Protein AF-A0A1G9E2A0-F1 (afdb_monomer_lite)

pLDDT: me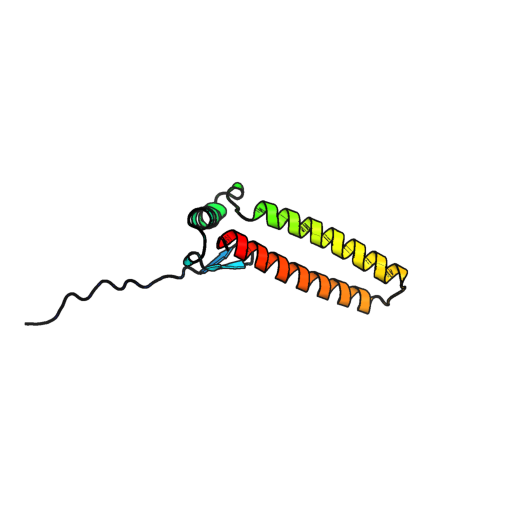an 88.67, std 16.71, range [35.91, 98.56]

Organism: NCBI:txid376427

Structure (mmCIF, N/CA/C/O backbone):
data_AF-A0A1G9E2A0-F1
#
_entry.id   AF-A0A1G9E2A0-F1
#
loop_
_atom_site.group_PDB
_atom_site.id
_atom_site.type_symbol
_atom_site.label_atom_id
_atom_site.label_alt_id
_atom_site.label_comp_id
_atom_site.label_asym_id
_atom_site.label_entity_id
_atom_site.label_seq_id
_atom_site.pdbx_PDB_ins_code
_atom_site.Cartn_x
_atom_site.Cartn_y
_atom_site.Cartn_z
_atom_site.occupancy
_atom_site.B_iso_or_equiv
_atom_site.auth_seq_id
_atom_site.auth_comp_id
_atom_site.auth_asym_id
_atom_site.auth_atom_id
_atom_site.pdbx_PDB_model_num
ATOM 1 N N . MET A 1 1 ? 39.929 -38.664 -27.256 1.00 40.03 1 MET A N 1
ATOM 2 C CA . MET A 1 1 ? 40.260 -37.416 -26.541 1.00 40.03 1 MET A CA 1
ATOM 3 C C . MET A 1 1 ? 38.961 -36.679 -26.232 1.00 40.03 1 MET A C 1
ATOM 5 O O . MET A 1 1 ? 38.292 -36.234 -27.148 1.00 40.03 1 MET A O 1
ATOM 9 N N . THR A 1 2 ? 38.560 -36.760 -24.961 1.00 35.91 2 THR A N 1
ATOM 10 C CA . THR A 1 2 ? 37.857 -35.768 -24.113 1.00 35.91 2 THR A CA 1
ATOM 11 C C . THR A 1 2 ? 36.977 -34.654 -24.722 1.00 35.91 2 THR A C 1
ATOM 13 O O . THR A 1 2 ? 37.492 -33.656 -25.210 1.00 35.91 2 THR A O 1
ATOM 16 N N . THR A 1 3 ? 35.664 -34.842 -24.496 1.00 47.72 3 THR A N 1
ATOM 17 C CA . THR A 1 3 ? 34.632 -33.938 -23.906 1.00 47.72 3 THR A CA 1
ATOM 18 C C . THR A 1 3 ? 34.125 -32.667 -24.634 1.00 47.72 3 THR A C 1
ATOM 20 O O . THR A 1 3 ? 34.853 -32.036 -25.392 1.00 47.72 3 THR A O 1
ATOM 23 N N . PRO A 1 4 ? 32.836 -32.300 -24.411 1.00 48.56 4 PRO A N 1
ATOM 24 C CA . PRO A 1 4 ? 32.023 -31.427 -25.257 1.00 48.56 4 PRO A CA 1
ATOM 25 C C . PRO A 1 4 ? 31.939 -29.980 -24.741 1.00 48.56 4 PRO A C 1
ATOM 27 O O . PRO A 1 4 ? 32.034 -29.728 -23.541 1.00 48.56 4 PRO A O 1
ATOM 30 N N . ALA A 1 5 ? 31.659 -29.030 -25.634 1.00 43.38 5 ALA A N 1
ATOM 31 C CA . ALA A 1 5 ? 31.277 -27.668 -25.263 1.00 43.38 5 ALA A CA 1
ATOM 32 C C . ALA A 1 5 ? 29.755 -27.585 -25.048 1.00 43.38 5 ALA A C 1
ATOM 34 O O . ALA A 1 5 ? 29.001 -27.213 -25.943 1.00 43.38 5 ALA A O 1
ATOM 35 N N . ALA A 1 6 ? 29.307 -27.961 -23.851 1.00 51.75 6 ALA A N 1
ATOM 36 C CA . ALA A 1 6 ? 28.008 -27.569 -23.319 1.00 51.75 6 ALA A CA 1
ATOM 37 C C . ALA A 1 6 ? 28.235 -26.439 -22.308 1.00 51.75 6 ALA A C 1
ATOM 39 O O . ALA A 1 6 ? 28.477 -26.693 -21.132 1.00 51.75 6 ALA A O 1
ATOM 40 N N . THR A 1 7 ? 28.177 -25.188 -22.762 1.00 47.72 7 THR A N 1
ATOM 41 C CA . THR A 1 7 ? 28.159 -24.029 -21.858 1.00 47.72 7 THR A CA 1
ATOM 42 C C . THR A 1 7 ? 27.338 -22.907 -22.465 1.00 47.72 7 THR A C 1
ATOM 44 O O . THR A 1 7 ? 27.829 -21.967 -23.077 1.00 47.72 7 THR A O 1
ATOM 47 N N . GLY A 1 8 ? 26.037 -23.034 -22.260 1.00 39.97 8 GLY A N 1
ATOM 48 C CA . GLY A 1 8 ? 25.087 -21.943 -22.343 1.00 39.97 8 GLY A CA 1
ATOM 49 C C . GLY A 1 8 ? 24.029 -22.193 -21.285 1.00 39.97 8 GLY A C 1
ATOM 50 O O . GLY A 1 8 ? 22.896 -22.514 -21.621 1.00 39.97 8 GLY A O 1
ATOM 51 N N . ASN A 1 9 ? 24.416 -22.131 -20.008 1.00 43.66 9 ASN A N 1
ATOM 52 C CA . ASN A 1 9 ? 23.462 -22.090 -18.904 1.00 43.66 9 ASN A CA 1
ATOM 53 C C . ASN A 1 9 ? 22.644 -20.798 -19.043 1.00 43.66 9 ASN A C 1
ATOM 55 O O . ASN A 1 9 ? 22.990 -19.763 -18.480 1.00 43.66 9 ASN A O 1
ATOM 59 N N . VAL A 1 10 ? 21.563 -20.846 -19.822 1.00 51.66 10 VAL A N 1
ATOM 60 C CA . VAL A 1 10 ? 20.509 -19.830 -19.820 1.00 51.66 10 VAL A CA 1
ATOM 61 C C . VAL A 1 10 ? 19.699 -20.037 -18.544 1.00 51.66 10 VAL A C 1
ATOM 63 O O . VAL A 1 10 ? 18.592 -20.557 -18.587 1.00 51.66 10 VAL A O 1
ATOM 66 N N . GLN A 1 11 ? 20.264 -19.704 -17.383 1.00 52.00 11 GLN A N 1
ATOM 67 C CA . GLN A 1 11 ? 19.476 -19.592 -16.157 1.00 52.00 11 GLN A CA 1
ATOM 68 C C . GLN A 1 11 ? 20.217 -18.823 -15.064 1.00 52.00 11 GLN A C 1
ATOM 70 O O . GLN A 1 11 ? 21.040 -19.372 -14.339 1.00 52.00 11 GLN A O 1
ATOM 75 N N . ALA A 1 12 ? 19.860 -17.543 -14.935 1.00 49.25 12 ALA A N 1
ATOM 76 C CA . ALA A 1 12 ? 19.774 -16.847 -13.652 1.00 49.25 12 ALA A CA 1
ATOM 77 C C . ALA A 1 12 ? 18.828 -15.630 -13.776 1.00 49.25 12 ALA A C 1
ATOM 79 O O . ALA A 1 12 ? 19.248 -14.482 -13.706 1.00 49.25 12 ALA A O 1
ATOM 80 N N . LEU A 1 13 ? 17.529 -15.864 -13.989 1.00 54.62 13 LEU A N 1
ATOM 81 C CA . LEU A 1 13 ? 16.493 -14.955 -13.474 1.00 54.62 13 LEU A CA 1
ATOM 82 C C . LEU A 1 13 ? 15.859 -15.699 -12.292 1.00 54.62 13 LEU A C 1
ATOM 84 O O . LEU A 1 13 ? 15.398 -16.820 -12.510 1.00 54.62 13 LEU A O 1
ATOM 88 N N . PRO A 1 14 ? 15.908 -15.153 -11.060 1.00 57.25 14 PRO A N 1
ATOM 89 C CA . PRO A 1 14 ? 15.398 -13.816 -10.755 1.00 57.25 14 PRO A CA 1
ATOM 90 C C . PRO A 1 14 ? 16.348 -12.952 -9.896 1.00 57.25 14 PRO A C 1
ATOM 92 O O . PRO A 1 14 ? 16.707 -13.326 -8.783 1.00 57.25 14 PRO A O 1
ATOM 95 N N . GLN A 1 15 ? 16.661 -11.729 -10.337 1.00 77.88 15 GLN A N 1
ATOM 96 C CA . GLN A 1 15 ? 17.058 -10.673 -9.397 1.00 77.88 15 GLN A CA 1
ATOM 97 C C . GLN A 1 15 ? 15.785 -10.203 -8.686 1.00 77.88 15 GLN A C 1
ATOM 99 O O . GLN A 1 15 ? 15.037 -9.371 -9.204 1.00 77.88 15 GLN A O 1
ATOM 104 N N . ARG A 1 16 ? 15.485 -10.821 -7.542 1.00 88.38 16 ARG A N 1
ATOM 105 C CA . ARG A 1 16 ? 14.584 -10.227 -6.555 1.00 88.38 16 ARG A CA 1
ATOM 106 C C . ARG A 1 16 ? 15.305 -9.042 -5.927 1.00 88.38 16 ARG A C 1
ATOM 108 O O . ARG A 1 16 ? 16.493 -9.148 -5.629 1.00 88.38 16 ARG A O 1
ATOM 115 N N . THR A 1 17 ? 14.617 -7.923 -5.764 1.00 90.69 17 THR A N 1
ATOM 116 C CA . THR A 1 17 ? 15.153 -6.754 -5.065 1.00 90.69 17 THR A CA 1
ATOM 117 C C . THR A 1 17 ? 14.122 -6.219 -4.087 1.00 90.69 17 THR A C 1
ATOM 119 O O . THR A 1 17 ? 12.921 -6.265 -4.363 1.00 90.69 17 THR A O 1
ATOM 122 N N . LEU A 1 18 ? 14.593 -5.713 -2.948 1.00 92.06 18 LEU A N 1
ATOM 123 C CA . LEU A 1 18 ? 13.742 -5.002 -2.010 1.00 92.06 18 LEU A CA 1
ATOM 124 C C . LEU A 1 18 ? 13.587 -3.566 -2.507 1.00 92.06 18 LEU A C 1
ATOM 126 O O . LEU A 1 18 ? 14.479 -2.737 -2.344 1.00 92.06 18 LEU A O 1
ATOM 130 N N . PHE A 1 19 ? 12.442 -3.268 -3.102 1.00 93.50 19 PHE A N 1
ATOM 131 C CA . PHE A 1 19 ? 12.118 -1.942 -3.598 1.00 93.50 19 PHE A CA 1
ATOM 132 C C . PHE A 1 19 ? 10.986 -1.344 -2.768 1.00 93.50 19 PHE A C 1
ATOM 134 O O . PHE A 1 19 ? 9.844 -1.789 -2.851 1.00 93.50 19 PHE A O 1
ATOM 141 N N . ARG A 1 20 ? 11.309 -0.339 -1.945 1.00 90.88 20 ARG A N 1
ATOM 142 C CA . ARG A 1 20 ? 10.333 0.403 -1.119 1.00 90.88 20 ARG A CA 1
ATOM 143 C C . ARG A 1 20 ? 9.421 -0.501 -0.277 1.00 90.88 20 ARG A C 1
ATOM 145 O O . ARG A 1 20 ? 8.206 -0.340 -0.249 1.00 90.88 20 ARG A O 1
ATOM 152 N N . GLY A 1 21 ? 10.030 -1.480 0.392 1.00 91.25 21 GLY A N 1
ATOM 153 C CA . GLY A 1 21 ? 9.320 -2.445 1.239 1.00 91.25 21 GLY A CA 1
ATOM 154 C C . GLY A 1 21 ? 8.647 -3.593 0.479 1.00 91.25 21 GLY A C 1
ATOM 155 O O . GLY A 1 21 ? 8.076 -4.473 1.113 1.00 91.25 21 GLY A O 1
ATOM 156 N N . LEU A 1 22 ? 8.737 -3.627 -0.855 1.00 93.44 22 LEU A N 1
ATOM 157 C CA . LEU A 1 22 ? 8.245 -4.726 -1.682 1.00 93.44 22 LEU A CA 1
ATOM 158 C C . LEU A 1 22 ? 9.393 -5.627 -2.124 1.00 93.44 22 LEU A C 1
ATOM 160 O O . LEU A 1 22 ? 10.403 -5.149 -2.635 1.00 93.44 22 LEU A O 1
ATOM 164 N N . ASP A 1 23 ? 9.207 -6.935 -2.006 1.00 93.56 23 ASP A N 1
ATOM 165 C CA . ASP A 1 23 ? 10.076 -7.912 -2.656 1.00 93.56 23 ASP A CA 1
ATOM 166 C C . ASP A 1 23 ? 9.648 -8.081 -4.125 1.00 93.56 23 ASP A C 1
ATOM 168 O O . ASP A 1 23 ? 8.606 -8.668 -4.432 1.00 93.56 23 ASP A O 1
ATOM 172 N N . VAL A 1 24 ? 10.430 -7.503 -5.038 1.00 93.69 24 VAL A N 1
ATOM 173 C CA . VAL A 1 24 ? 10.097 -7.375 -6.459 1.00 93.69 24 VAL A CA 1
ATOM 174 C C . VAL A 1 24 ? 10.961 -8.299 -7.307 1.00 93.69 24 VAL A C 1
ATOM 176 O O . VAL A 1 24 ? 12.174 -8.134 -7.405 1.00 93.69 24 VAL A O 1
ATOM 179 N N . GLU A 1 25 ? 10.326 -9.208 -8.045 1.00 94.25 25 GLU A N 1
ATOM 180 C CA . GLU A 1 25 ? 10.972 -9.958 -9.125 1.00 94.25 25 GLU A CA 1
ATOM 181 C C . GLU A 1 25 ? 11.159 -9.088 -10.381 1.00 94.25 25 GLU A C 1
ATOM 183 O O . GLU A 1 25 ? 10.233 -8.931 -11.183 1.00 94.25 25 GLU A O 1
ATOM 188 N N . LEU A 1 26 ? 12.375 -8.573 -10.617 1.00 92.25 26 LEU A N 1
ATOM 189 C CA . LEU A 1 26 ? 12.668 -7.713 -11.779 1.00 92.25 26 LEU A CA 1
ATOM 190 C C . LEU A 1 26 ? 12.338 -8.379 -13.124 1.00 92.25 26 LEU A C 1
ATOM 192 O O . LEU A 1 26 ? 11.989 -7.702 -14.094 1.00 92.25 26 LEU A O 1
ATOM 196 N N . ALA A 1 27 ? 12.414 -9.710 -13.184 1.00 91.62 27 ALA A N 1
ATOM 197 C CA . ALA A 1 27 ? 12.032 -10.526 -14.336 1.00 91.62 27 ALA A CA 1
ATOM 198 C C . ALA A 1 27 ? 10.589 -10.274 -14.798 1.00 91.62 27 ALA A C 1
ATOM 200 O O . ALA A 1 27 ? 10.317 -10.265 -15.997 1.00 91.62 27 ALA A O 1
ATOM 201 N N . ARG A 1 28 ? 9.681 -10.061 -13.839 1.00 93.56 28 ARG A N 1
ATOM 202 C CA . ARG A 1 28 ? 8.242 -9.898 -14.063 1.00 93.56 28 ARG A CA 1
ATOM 203 C C . ARG A 1 28 ? 7.847 -8.455 -14.340 1.00 93.56 28 ARG A C 1
ATOM 205 O O . ARG A 1 28 ? 6.758 -8.230 -14.856 1.00 93.56 28 ARG A O 1
ATOM 212 N N . CYS A 1 29 ? 8.711 -7.494 -14.015 1.00 94.31 29 CYS A N 1
ATOM 213 C CA . CYS A 1 29 ? 8.490 -6.091 -14.343 1.00 94.31 29 CYS A CA 1
ATOM 214 C C . CYS A 1 29 ? 8.415 -5.871 -15.854 1.00 94.31 29 CYS A C 1
ATOM 216 O O . CYS A 1 29 ? 9.149 -6.500 -16.625 1.00 94.31 29 CYS A O 1
ATOM 218 N N . THR A 1 30 ? 7.592 -4.904 -16.265 1.00 93.75 30 THR A N 1
ATOM 219 C CA . THR A 1 30 ? 7.675 -4.360 -17.625 1.00 93.75 30 THR A CA 1
ATOM 220 C C . THR A 1 30 ? 9.081 -3.787 -17.866 1.00 93.75 30 THR A C 1
ATOM 222 O O . THR A 1 30 ? 9.741 -3.370 -16.907 1.00 93.75 30 THR A O 1
ATOM 225 N N . PRO A 1 31 ? 9.575 -3.729 -19.118 1.00 93.50 31 PRO A N 1
ATOM 226 C CA . PRO A 1 31 ? 10.908 -3.190 -19.396 1.00 93.50 31 PRO A CA 1
ATOM 227 C C . PRO A 1 31 ? 11.114 -1.772 -18.844 1.00 93.50 31 PRO A C 1
ATOM 229 O O . PRO A 1 31 ? 12.142 -1.503 -18.224 1.00 93.50 31 PRO A O 1
ATOM 232 N N . ALA A 1 32 ? 10.106 -0.905 -18.994 1.00 93.88 32 ALA A N 1
ATOM 233 C CA . ALA A 1 32 ? 10.129 0.460 -18.475 1.00 93.88 32 ALA A CA 1
ATOM 234 C C . ALA A 1 32 ? 10.196 0.488 -16.939 1.00 93.88 32 ALA A C 1
ATOM 236 O O . ALA A 1 32 ? 11.059 1.152 -16.372 1.00 93.88 32 ALA A O 1
ATOM 237 N N . ASN A 1 33 ? 9.353 -0.293 -16.254 1.00 94.62 33 ASN A N 1
ATOM 238 C CA . ASN A 1 33 ? 9.353 -0.329 -14.790 1.00 94.62 33 ASN A CA 1
ATOM 239 C C . ASN A 1 33 ? 10.619 -0.967 -14.219 1.00 94.62 33 ASN A C 1
ATOM 241 O O . ASN A 1 33 ? 11.076 -0.557 -13.161 1.00 94.62 33 ASN A O 1
ATOM 2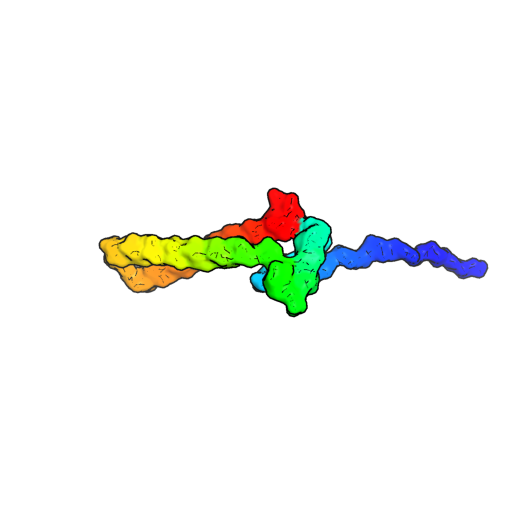45 N N . ARG A 1 34 ? 11.219 -1.944 -14.909 1.00 94.56 34 ARG A N 1
ATOM 246 C CA . ARG A 1 34 ? 12.513 -2.511 -14.507 1.00 94.56 34 ARG A CA 1
ATOM 247 C C . ARG A 1 34 ? 13.599 -1.439 -14.502 1.00 94.56 34 ARG A C 1
ATOM 249 O O . ARG A 1 34 ? 14.345 -1.347 -13.535 1.00 94.56 34 ARG A O 1
ATOM 256 N N . GLN A 1 35 ? 13.677 -0.635 -15.563 1.00 92.88 35 GLN A N 1
ATOM 257 C CA . GLN A 1 35 ? 14.632 0.472 -15.644 1.00 92.88 35 GLN A CA 1
ATOM 258 C C . GLN A 1 35 ? 14.356 1.528 -14.573 1.00 92.88 35 GLN A C 1
ATOM 260 O O . GLN A 1 35 ? 15.285 1.957 -13.900 1.00 92.88 35 GLN A O 1
ATOM 265 N N . ALA A 1 36 ? 13.087 1.886 -14.372 1.00 93.88 36 ALA A N 1
ATOM 266 C CA . ALA A 1 36 ? 12.666 2.841 -13.353 1.00 93.88 36 ALA A CA 1
ATOM 267 C C . ALA A 1 36 ? 13.041 2.382 -11.929 1.00 93.88 36 ALA A C 1
ATOM 269 O O . ALA A 1 36 ? 13.643 3.144 -11.178 1.00 93.88 36 ALA A O 1
ATOM 270 N N . VAL A 1 37 ? 12.773 1.116 -11.577 1.00 92.69 37 VAL A N 1
ATOM 271 C CA . VAL A 1 37 ? 13.164 0.525 -10.283 1.00 92.69 37 VAL A CA 1
ATOM 272 C C . VAL A 1 37 ? 14.679 0.583 -10.090 1.00 92.69 37 VAL A C 1
ATOM 274 O O . VAL A 1 37 ? 15.131 1.048 -9.049 1.00 92.69 37 VAL A O 1
ATOM 277 N N . LEU A 1 38 ? 15.468 0.188 -11.093 1.00 91.44 38 LEU A N 1
ATOM 278 C CA . LEU A 1 38 ? 16.934 0.226 -11.004 1.00 91.44 38 LEU A CA 1
ATOM 279 C C . LEU A 1 38 ? 17.483 1.659 -10.898 1.00 91.44 38 LEU A C 1
ATOM 281 O O . LEU A 1 38 ? 18.420 1.904 -10.148 1.00 91.44 38 LEU A O 1
ATOM 285 N N . ALA A 1 39 ? 16.898 2.615 -11.622 1.00 91.25 39 ALA A N 1
ATOM 286 C CA . ALA A 1 39 ? 17.321 4.015 -11.586 1.00 91.25 39 ALA A CA 1
ATOM 287 C C . ALA A 1 39 ? 16.957 4.710 -10.264 1.00 91.25 39 ALA A C 1
ATOM 289 O O . ALA A 1 39 ? 17.666 5.617 -9.819 1.00 91.25 39 ALA A O 1
ATOM 290 N N . SER A 1 40 ? 15.872 4.269 -9.621 1.00 88.50 40 SER A N 1
ATOM 291 C CA . SER A 1 40 ? 15.314 4.919 -8.434 1.00 88.50 40 SER A CA 1
ATOM 292 C C . SER A 1 40 ? 16.190 4.868 -7.182 1.00 88.50 40 SER A C 1
ATOM 294 O O . SER A 1 40 ? 15.964 5.646 -6.256 1.00 88.50 40 SER A O 1
ATOM 296 N N . GLU A 1 41 ? 17.209 4.002 -7.162 1.00 79.50 41 GLU A N 1
ATOM 297 C CA . GLU A 1 41 ? 18.246 4.006 -6.122 1.00 79.50 41 GLU A CA 1
ATOM 298 C C . GLU A 1 41 ? 19.069 5.303 -6.145 1.00 79.50 41 GLU A C 1
ATOM 300 O O . GLU A 1 41 ? 19.522 5.773 -5.104 1.00 79.50 41 GLU A O 1
ATOM 305 N N . THR A 1 42 ? 19.234 5.897 -7.329 1.00 86.25 42 THR A N 1
ATOM 306 C CA . THR A 1 42 ? 20.012 7.127 -7.542 1.00 86.25 42 THR A CA 1
ATOM 307 C C . THR A 1 42 ? 19.151 8.353 -7.829 1.00 86.25 42 THR A C 1
ATOM 309 O O . THR A 1 42 ? 19.556 9.467 -7.505 1.00 86.25 42 THR A O 1
ATOM 312 N N . ASP A 1 43 ? 17.963 8.164 -8.408 1.00 90.19 43 ASP A N 1
ATOM 313 C CA . ASP A 1 43 ? 17.033 9.237 -8.755 1.00 90.19 43 ASP A CA 1
ATOM 314 C C . ASP A 1 43 ? 15.630 8.941 -8.220 1.00 90.19 43 ASP A C 1
ATOM 316 O O . ASP A 1 43 ? 14.854 8.188 -8.807 1.00 90.19 43 ASP A O 1
ATOM 320 N N . ALA A 1 44 ? 15.261 9.590 -7.117 1.00 85.19 44 ALA A N 1
ATOM 321 C CA . ALA A 1 44 ? 13.941 9.422 -6.521 1.00 85.19 44 ALA A CA 1
ATOM 322 C C . ALA A 1 44 ? 12.788 9.800 -7.475 1.00 85.19 44 ALA A C 1
ATOM 324 O O . ALA A 1 44 ? 11.686 9.267 -7.318 1.00 85.19 44 ALA A O 1
ATOM 325 N N . ALA A 1 45 ? 13.023 10.672 -8.466 1.00 89.50 45 ALA A N 1
ATOM 326 C CA . ALA A 1 45 ? 12.016 11.050 -9.456 1.00 89.50 45 ALA A CA 1
ATOM 327 C C . ALA A 1 45 ? 11.693 9.911 -10.436 1.00 89.50 45 ALA A C 1
ATOM 329 O O . ALA A 1 45 ? 10.607 9.892 -11.014 1.00 89.50 45 ALA A O 1
ATOM 330 N N . ALA A 1 46 ? 12.581 8.921 -10.571 1.00 92.38 46 ALA A N 1
ATOM 331 C CA . ALA A 1 46 ? 12.351 7.729 -11.379 1.00 92.38 46 ALA A CA 1
ATOM 332 C C . ALA A 1 46 ? 11.408 6.708 -10.713 1.00 92.38 46 ALA A C 1
ATOM 334 O O . ALA A 1 46 ? 11.143 5.666 -11.303 1.00 92.38 46 ALA A O 1
ATOM 335 N N . ASN A 1 47 ? 10.900 6.966 -9.498 1.00 94.38 47 ASN A N 1
ATOM 336 C CA . ASN A 1 47 ? 10.015 6.044 -8.783 1.00 94.38 47 ASN A CA 1
ATOM 337 C C . ASN A 1 47 ? 8.698 5.791 -9.557 1.00 94.38 47 ASN A C 1
ATOM 339 O O . ASN A 1 47 ? 7.828 6.667 -9.580 1.00 94.38 47 ASN A O 1
ATOM 343 N N . PRO A 1 48 ? 8.474 4.577 -10.102 1.00 94.94 48 PRO A N 1
ATOM 344 C CA . PRO A 1 48 ? 7.267 4.267 -10.872 1.00 94.94 48 PRO A CA 1
ATOM 345 C C . PRO A 1 48 ? 6.007 4.094 -10.002 1.00 94.94 48 PRO A C 1
ATOM 347 O O . PRO A 1 48 ? 4.918 3.874 -10.538 1.00 94.94 48 PRO A O 1
ATOM 350 N N . LEU A 1 49 ? 6.154 4.142 -8.673 1.00 96.81 49 LEU A N 1
ATOM 351 C CA . LEU A 1 49 ? 5.087 3.967 -7.687 1.00 96.81 49 LEU A CA 1
ATOM 352 C C . LEU A 1 49 ? 4.723 5.258 -6.946 1.00 96.81 49 LEU A C 1
ATOM 354 O O . LEU A 1 49 ? 3.851 5.217 -6.082 1.00 96.81 49 LEU A O 1
ATOM 358 N N . ALA A 1 50 ? 5.358 6.393 -7.254 1.00 95.88 50 ALA A N 1
ATOM 359 C CA . ALA A 1 50 ? 5.198 7.625 -6.477 1.00 95.88 50 ALA A CA 1
ATOM 360 C C . ALA A 1 50 ? 3.735 8.104 -6.394 1.00 95.88 50 ALA A C 1
ATOM 362 O O . ALA A 1 50 ? 3.279 8.547 -5.340 1.00 95.88 50 ALA A O 1
ATOM 363 N N . ASP A 1 51 ? 2.977 7.974 -7.487 1.00 96.38 51 ASP A N 1
ATOM 364 C CA . ASP A 1 51 ? 1.549 8.303 -7.535 1.00 96.38 51 ASP A CA 1
ATOM 365 C C . ASP A 1 51 ? 0.709 7.374 -6.648 1.00 96.38 51 ASP A C 1
ATOM 367 O O . ASP A 1 51 ? -0.214 7.826 -5.965 1.00 96.38 51 ASP A O 1
ATOM 371 N N . LEU A 1 52 ? 1.040 6.080 -6.636 1.00 97.06 52 LEU A N 1
ATOM 372 C CA . LEU A 1 52 ? 0.375 5.080 -5.805 1.00 97.06 52 LEU A CA 1
ATOM 373 C C . LEU A 1 52 ? 0.704 5.255 -4.321 1.00 97.06 52 LEU A C 1
ATOM 375 O O . LEU A 1 52 ? -0.205 5.131 -3.512 1.00 97.06 52 LEU A O 1
ATOM 379 N N . GLU A 1 53 ? 1.943 5.594 -3.968 1.00 96.62 53 GLU A N 1
ATOM 380 C CA . GLU A 1 53 ? 2.356 5.888 -2.585 1.00 96.62 53 GLU A CA 1
ATOM 381 C C . GLU A 1 53 ? 1.642 7.137 -2.045 1.00 96.62 53 GLU A C 1
ATOM 383 O O . GLU A 1 53 ? 1.100 7.132 -0.942 1.00 96.62 53 GLU A O 1
ATOM 388 N N . ALA A 1 54 ? 1.542 8.195 -2.855 1.00 97.38 54 ALA A N 1
ATOM 389 C CA . ALA A 1 54 ? 0.782 9.388 -2.483 1.00 97.38 54 ALA A CA 1
ATOM 390 C C . ALA A 1 54 ? -0.733 9.124 -2.386 1.00 97.38 54 ALA A C 1
ATOM 392 O O . ALA A 1 54 ? -1.453 9.794 -1.640 1.00 97.38 54 ALA A O 1
ATOM 393 N N . LEU A 1 55 ? -1.259 8.179 -3.170 1.00 97.75 55 LEU A N 1
ATOM 394 C CA . LEU A 1 55 ? -2.649 7.747 -3.054 1.00 97.75 55 LEU A CA 1
ATOM 395 C C . LEU A 1 55 ? -2.873 6.909 -1.790 1.00 97.75 55 LEU A C 1
ATOM 397 O O . LEU A 1 55 ? -3.866 7.136 -1.107 1.00 97.75 55 LEU A O 1
ATOM 401 N N . GLU A 1 56 ? -1.967 5.985 -1.484 1.00 97.94 56 GLU A N 1
ATOM 402 C CA . GLU A 1 56 ? -1.988 5.136 -0.290 1.00 97.94 56 GLU A CA 1
ATOM 403 C C . GLU A 1 56 ? -2.028 5.959 0.987 1.00 97.94 56 GLU A C 1
ATOM 405 O O . GLU A 1 56 ? -2.943 5.778 1.785 1.00 97.94 56 GLU A O 1
ATOM 410 N N . GLU A 1 57 ? -1.120 6.923 1.133 1.00 97.56 57 GLU A N 1
ATOM 411 C CA . GLU A 1 57 ? -1.065 7.788 2.313 1.00 97.56 57 GLU A CA 1
ATOM 412 C C . GLU A 1 57 ? -2.390 8.537 2.524 1.00 97.56 57 GLU A C 1
ATOM 414 O O . GLU A 1 57 ? -2.961 8.539 3.616 1.00 97.56 57 GLU A O 1
ATOM 419 N N . ARG A 1 58 ? -2.938 9.123 1.450 1.00 98.31 58 ARG A N 1
ATOM 420 C CA . ARG A 1 58 ? -4.212 9.853 1.513 1.00 98.31 58 ARG A CA 1
ATOM 421 C C . ARG A 1 58 ? -5.386 8.940 1.853 1.00 98.31 58 ARG A C 1
ATOM 423 O O . ARG A 1 58 ? -6.191 9.292 2.712 1.00 98.31 58 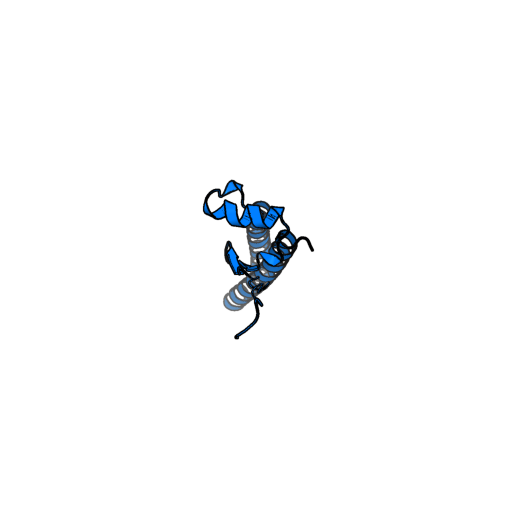ARG A O 1
ATOM 430 N N . VAL A 1 59 ? -5.494 7.788 1.190 1.00 98.00 59 VAL A N 1
ATOM 431 C CA . VAL A 1 59 ? -6.588 6.831 1.414 1.00 98.00 59 VAL A CA 1
ATOM 432 C C . VAL A 1 59 ? -6.506 6.240 2.818 1.00 98.00 59 VAL A C 1
ATOM 434 O O . VAL A 1 59 ? -7.537 6.124 3.473 1.00 98.00 59 VAL A O 1
ATOM 437 N N . ALA A 1 60 ? -5.308 5.917 3.308 1.00 97.62 60 ALA A N 1
ATOM 438 C CA . ALA A 1 60 ? -5.104 5.416 4.662 1.00 97.62 60 ALA A CA 1
ATOM 439 C C . ALA A 1 60 ? -5.521 6.447 5.714 1.00 97.62 60 ALA A C 1
ATOM 441 O O . ALA A 1 60 ? -6.298 6.115 6.610 1.00 97.62 60 ALA A O 1
ATOM 442 N N . ALA A 1 61 ? -5.083 7.701 5.574 1.00 98.00 61 ALA A N 1
ATOM 443 C CA . ALA A 1 61 ? -5.476 8.777 6.480 1.00 98.00 61 ALA A CA 1
ATOM 444 C C . ALA A 1 61 ? -6.998 9.006 6.475 1.00 98.00 61 ALA A C 1
ATOM 446 O O . ALA A 1 61 ? -7.622 9.104 7.533 1.00 98.00 61 ALA A O 1
ATOM 447 N N . GLU A 1 62 ? -7.616 9.046 5.291 1.00 98.50 62 GLU A N 1
ATOM 448 C CA . GLU A 1 62 ? -9.057 9.253 5.152 1.00 98.50 62 GLU A CA 1
ATOM 449 C C . GLU A 1 62 ? -9.873 8.082 5.717 1.00 98.50 62 GLU A C 1
ATOM 451 O O . GLU A 1 62 ? -10.838 8.297 6.454 1.00 98.50 62 GLU A O 1
ATOM 456 N N . ALA A 1 63 ? -9.493 6.843 5.403 1.00 98.31 63 ALA A N 1
ATOM 457 C CA . ALA A 1 63 ? -10.179 5.653 5.886 1.00 98.31 63 ALA A CA 1
ATOM 458 C C . ALA A 1 63 ? -10.057 5.516 7.410 1.00 98.31 63 ALA A C 1
ATOM 460 O O . ALA A 1 63 ? -11.064 5.268 8.074 1.00 98.31 63 ALA A O 1
ATOM 461 N N . ALA A 1 64 ? -8.865 5.751 7.970 1.00 98.25 64 ALA A N 1
ATOM 462 C CA . ALA A 1 64 ? -8.642 5.728 9.413 1.00 98.25 64 ALA A CA 1
ATOM 463 C C . ALA A 1 64 ? -9.471 6.804 10.127 1.00 98.25 64 ALA A C 1
ATOM 465 O O . ALA A 1 64 ? -10.153 6.502 11.105 1.00 98.25 64 ALA A O 1
ATOM 466 N N . ALA A 1 65 ? -9.489 8.039 9.610 1.00 98.19 65 ALA A N 1
ATOM 467 C CA . ALA A 1 65 ? -10.292 9.119 10.181 1.00 98.19 65 ALA A CA 1
ATOM 468 C C . ALA A 1 65 ? -11.798 8.807 10.139 1.00 98.19 65 ALA A C 1
ATOM 470 O O . ALA A 1 65 ? -12.509 9.024 11.124 1.00 98.19 65 ALA A O 1
ATOM 471 N N . ARG A 1 66 ? -12.291 8.263 9.017 1.00 98.56 66 ARG A N 1
ATOM 472 C CA . ARG A 1 66 ? -13.695 7.849 8.867 1.00 98.56 66 ARG A CA 1
ATOM 473 C C . ARG A 1 66 ? -14.061 6.722 9.835 1.00 98.56 66 ARG A C 1
ATOM 475 O O . ARG A 1 66 ? -15.094 6.824 10.496 1.00 98.56 66 ARG A O 1
ATOM 482 N N . LEU A 1 67 ? -13.226 5.686 9.942 1.00 98.56 67 LEU A N 1
ATOM 483 C CA . LEU A 1 67 ? -13.467 4.548 10.832 1.00 98.56 67 LEU A CA 1
ATOM 484 C C . LEU A 1 67 ? -13.416 4.971 12.304 1.00 98.56 67 LEU A C 1
ATOM 486 O O . LEU A 1 67 ? -14.367 4.720 13.040 1.00 98.56 67 LEU A O 1
ATOM 490 N N . ALA A 1 68 ? -12.372 5.692 12.719 1.00 97.88 68 ALA A N 1
ATOM 491 C CA . ALA A 1 68 ? -12.249 6.200 14.084 1.00 97.88 68 ALA A CA 1
ATOM 492 C C . ALA A 1 68 ? -13.443 7.090 14.465 1.00 97.88 68 ALA A C 1
ATOM 494 O O . ALA A 1 68 ? -14.033 6.923 15.531 1.00 97.88 68 ALA A O 1
ATOM 495 N N . GLY A 1 69 ? -13.858 7.995 13.571 1.00 98.12 69 GLY A N 1
ATOM 496 C CA . GLY A 1 69 ? -15.020 8.855 13.791 1.00 98.12 69 GLY A CA 1
ATOM 497 C C . GLY A 1 69 ? -16.339 8.085 13.938 1.00 98.12 69 GLY A C 1
ATOM 498 O O . GLY A 1 69 ? -17.202 8.506 14.711 1.00 98.12 69 GLY A O 1
ATOM 499 N N . ALA A 1 70 ? -16.504 6.965 13.227 1.00 98.44 70 ALA A N 1
ATOM 500 C CA . ALA A 1 70 ? -17.664 6.087 13.376 1.00 98.44 70 ALA A CA 1
ATOM 501 C C . ALA A 1 70 ? -17.638 5.342 14.721 1.00 98.44 70 ALA A C 1
ATOM 503 O O . ALA A 1 70 ? -18.602 5.414 15.478 1.00 98.44 70 ALA A O 1
ATOM 504 N N . LEU A 1 71 ? -16.512 4.718 15.076 1.00 98.31 71 LEU A N 1
ATOM 505 C CA . LEU A 1 71 ? -16.391 3.935 16.311 1.00 98.31 71 LEU A CA 1
ATOM 506 C C . LEU A 1 71 ? -16.509 4.800 17.577 1.00 98.31 71 LEU A C 1
ATOM 508 O O . LEU A 1 71 ? -17.138 4.390 18.554 1.00 98.31 71 LEU A O 1
ATOM 512 N N . LEU A 1 72 ? -15.971 6.025 17.551 1.00 98.06 72 LEU A N 1
ATOM 513 C CA . LEU A 1 72 ? -16.137 6.997 18.638 1.00 98.06 72 LEU A CA 1
ATOM 514 C C . LEU A 1 72 ? -17.601 7.419 18.810 1.00 98.06 72 LEU A C 1
ATOM 516 O O . LEU A 1 72 ? -18.081 7.548 19.937 1.00 98.06 72 LEU A O 1
ATOM 520 N N . ARG A 1 73 ? -18.331 7.613 17.704 1.00 98.25 73 ARG A N 1
ATOM 521 C CA . ARG A 1 73 ? -19.765 7.944 17.728 1.00 98.25 73 ARG A CA 1
ATOM 522 C C . ARG A 1 73 ? -20.588 6.817 18.345 1.00 98.25 73 ARG A C 1
ATOM 524 O O . ARG A 1 73 ? -21.497 7.092 19.126 1.00 98.25 73 ARG A O 1
ATOM 531 N N . ASP A 1 74 ? -20.202 5.581 18.056 1.00 98.00 74 ASP A N 1
ATOM 532 C CA . ASP A 1 74 ? -20.816 4.368 18.596 1.00 98.00 74 ASP A CA 1
ATOM 533 C C . ASP A 1 74 ? -20.341 4.038 20.024 1.00 98.00 74 ASP A C 1
ATOM 535 O O . ASP A 1 74 ? -20.772 3.043 20.605 1.00 98.00 74 ASP A O 1
ATOM 539 N N . ARG A 1 75 ? -19.478 4.881 20.617 1.00 97.75 75 ARG A N 1
ATOM 540 C CA . ARG A 1 75 ? -18.913 4.726 21.971 1.00 97.75 75 ARG A CA 1
ATOM 541 C C . ARG A 1 75 ? -18.242 3.368 22.190 1.00 97.75 75 ARG A C 1
ATOM 543 O O . ARG A 1 75 ? -18.330 2.799 23.279 1.00 97.75 75 ARG A O 1
ATOM 550 N N . ARG A 1 76 ? -17.577 2.849 21.156 1.00 97.69 76 ARG A N 1
ATOM 551 C CA . ARG A 1 76 ? -16.790 1.615 21.260 1.00 97.69 76 ARG A CA 1
ATOM 552 C C . ARG A 1 76 ? -15.636 1.818 22.252 1.00 97.69 76 ARG A C 1
ATOM 554 O O . ARG A 1 76 ? -15.105 2.928 22.345 1.00 97.69 76 ARG A O 1
ATOM 561 N N . PRO A 1 77 ? -15.259 0.791 23.027 1.00 97.69 77 PRO A N 1
ATOM 562 C CA . PRO A 1 77 ? -14.132 0.892 23.945 1.00 97.69 77 PRO A CA 1
ATOM 563 C C . PRO A 1 77 ? -12.811 1.036 23.174 1.00 97.69 77 PRO A C 1
ATOM 565 O O . PRO A 1 77 ? -12.673 0.522 22.068 1.00 97.69 77 PRO A O 1
ATOM 568 N N . ASN A 1 78 ? -11.821 1.704 23.777 1.00 95.81 78 ASN A N 1
ATOM 569 C CA . ASN A 1 78 ? -10.567 2.059 23.096 1.00 95.81 78 ASN A CA 1
ATOM 570 C C . ASN A 1 78 ? -9.839 0.868 22.455 1.00 95.81 78 ASN A C 1
ATOM 572 O O . ASN A 1 78 ? -9.350 1.006 21.342 1.00 95.81 78 ASN A O 1
ATOM 576 N N . HIS A 1 79 ? -9.810 -0.295 23.112 1.00 97.75 79 HIS A N 1
ATOM 577 C CA . HIS A 1 79 ? -9.148 -1.483 22.562 1.00 97.75 79 HIS A CA 1
ATOM 578 C C . HIS A 1 79 ? -9.807 -1.961 21.259 1.00 97.75 79 HIS A C 1
ATOM 580 O O . HIS A 1 79 ? -9.109 -2.236 20.297 1.00 97.75 79 HIS A O 1
ATOM 586 N N . GLU A 1 80 ? -11.142 -1.947 21.165 1.00 97.50 80 GLU A N 1
ATOM 587 C CA . GLU A 1 80 ? -11.836 -2.294 19.917 1.00 97.50 80 GLU A CA 1
ATOM 588 C C . GLU A 1 80 ? -11.576 -1.267 18.806 1.00 97.50 80 GLU A C 1
ATOM 590 O O . GLU A 1 80 ? -11.573 -1.617 17.625 1.00 97.50 80 GLU A O 1
ATOM 595 N N . ILE A 1 81 ? -11.362 0.006 19.164 1.00 97.75 81 ILE A N 1
ATOM 596 C CA . ILE A 1 81 ? -10.975 1.050 18.206 1.00 97.75 81 ILE A CA 1
ATOM 597 C C . ILE A 1 81 ? -9.569 0.780 17.671 1.00 97.75 81 ILE A C 1
ATOM 599 O O . ILE A 1 81 ? -9.362 0.834 16.459 1.00 97.75 81 ILE A O 1
ATOM 603 N N . GLU A 1 82 ? -8.620 0.484 18.557 1.00 97.88 82 GLU A N 1
ATOM 604 C CA . GLU A 1 82 ? -7.243 0.144 18.196 1.00 97.88 82 GLU A CA 1
ATOM 605 C C . GLU A 1 82 ? -7.192 -1.107 17.313 1.00 97.88 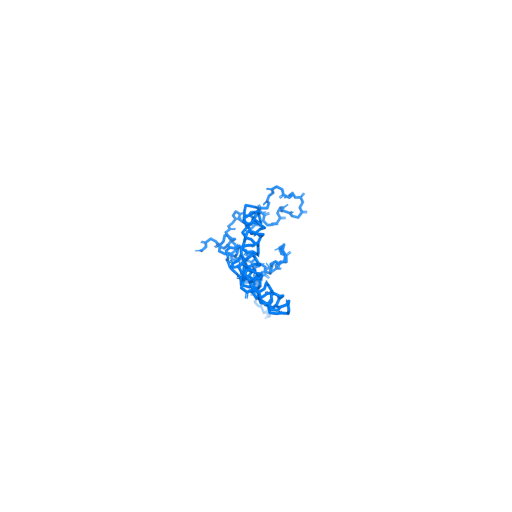82 GLU A C 1
ATOM 607 O O . GLU A 1 82 ? -6.594 -1.058 16.238 1.00 97.88 82 GLU A O 1
ATOM 612 N N . ASP A 1 83 ? -7.897 -2.174 17.698 1.00 98.44 83 ASP A N 1
ATOM 613 C CA . ASP A 1 83 ? -7.989 -3.416 16.924 1.00 98.44 83 ASP A CA 1
ATOM 614 C C . ASP A 1 83 ? -8.553 -3.152 15.521 1.00 98.44 83 ASP A C 1
ATOM 616 O O . ASP A 1 83 ? -7.933 -3.507 14.518 1.00 98.44 83 ASP A O 1
ATOM 620 N N . SER A 1 84 ? -9.672 -2.425 15.427 1.00 98.31 84 SER A N 1
ATOM 621 C CA . SER A 1 84 ? -10.309 -2.109 14.140 1.00 98.31 84 SER A CA 1
ATOM 622 C C . SER A 1 84 ? -9.412 -1.261 13.226 1.00 98.31 84 SER A C 1
ATOM 624 O O . SER A 1 84 ? -9.414 -1.432 12.006 1.00 98.31 84 SER A O 1
ATOM 626 N N . LEU A 1 85 ? -8.647 -0.317 13.787 1.00 98.38 85 LEU A N 1
ATOM 627 C CA . LEU A 1 85 ? -7.714 0.512 13.017 1.00 98.38 85 LEU A CA 1
ATOM 628 C C . LEU A 1 85 ? -6.488 -0.287 12.554 1.00 98.38 85 LEU A C 1
ATOM 630 O O . LEU A 1 85 ? -6.021 -0.078 11.431 1.00 98.38 85 LEU A O 1
ATOM 634 N N . CYS A 1 86 ? -5.993 -1.211 13.379 1.00 98.25 86 CYS A N 1
ATOM 635 C CA . CYS A 1 86 ? -4.931 -2.144 13.006 1.00 98.25 86 CYS A CA 1
ATOM 636 C C . CYS A 1 86 ? -5.373 -3.075 11.868 1.00 98.25 86 CYS A C 1
ATOM 638 O O . CYS A 1 86 ? -4.644 -3.229 10.886 1.00 98.25 86 CYS A O 1
ATOM 640 N N . GLU A 1 87 ? -6.581 -3.637 11.950 1.00 98.31 87 GLU 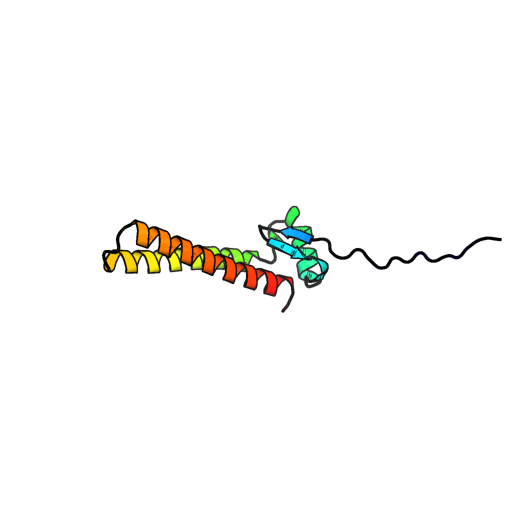A N 1
ATOM 641 C CA . GLU A 1 87 ? -7.163 -4.464 10.885 1.00 98.31 87 GLU A CA 1
ATOM 642 C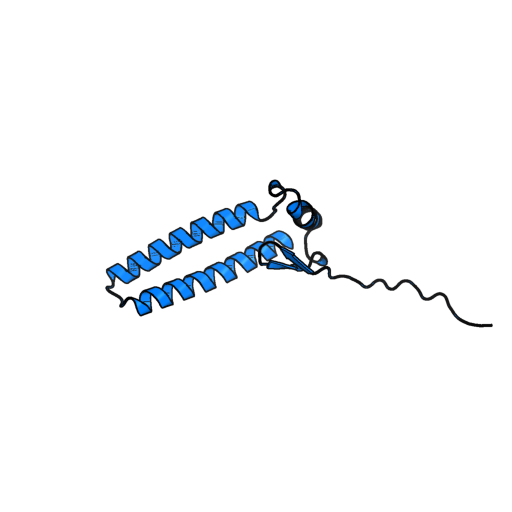 C . GLU A 1 87 ? -7.339 -3.674 9.582 1.00 98.31 87 GLU A C 1
ATOM 644 O O . GLU A 1 87 ? -6.943 -4.135 8.508 1.00 98.31 87 GLU A O 1
ATOM 649 N N . LEU A 1 88 ? -7.865 -2.445 9.664 1.00 98.44 88 LEU A N 1
ATOM 650 C CA . LEU A 1 88 ? -7.993 -1.567 8.501 1.00 98.44 88 LEU A CA 1
ATOM 651 C C . LEU A 1 88 ? -6.634 -1.308 7.839 1.00 98.44 88 LEU A C 1
ATOM 653 O O . LEU A 1 88 ? -6.532 -1.381 6.613 1.00 98.44 88 LEU A O 1
ATOM 657 N N . ARG A 1 89 ? -5.596 -1.008 8.631 1.00 97.69 89 ARG A N 1
ATOM 658 C CA . ARG A 1 89 ? -4.239 -0.800 8.112 1.00 97.69 89 ARG A CA 1
ATOM 659 C C . ARG A 1 89 ? -3.754 -2.041 7.362 1.00 97.69 89 ARG A C 1
ATOM 661 O O . ARG A 1 89 ? -3.327 -1.900 6.224 1.00 97.69 89 ARG A O 1
ATOM 668 N N . ALA A 1 90 ? -3.898 -3.233 7.942 1.00 97.56 90 ALA A N 1
ATOM 669 C CA . ALA A 1 90 ? -3.474 -4.479 7.303 1.00 97.56 90 ALA A CA 1
ATOM 670 C C . ALA A 1 90 ? -4.170 -4.715 5.948 1.00 97.56 90 ALA A C 1
ATOM 672 O O . ALA A 1 90 ? -3.513 -5.058 4.963 1.00 97.56 90 ALA A O 1
ATOM 673 N N . HIS A 1 91 ? -5.482 -4.471 5.865 1.00 97.81 91 HIS A N 1
ATOM 674 C CA . HIS A 1 91 ? -6.231 -4.604 4.611 1.00 97.81 91 HIS A CA 1
ATOM 675 C C . HIS A 1 91 ? -5.810 -3.589 3.544 1.00 97.81 91 HIS A C 1
ATOM 677 O O . HIS A 1 91 ? -5.721 -3.930 2.361 1.00 97.81 91 HIS A O 1
ATOM 683 N N . LEU A 1 92 ? -5.563 -2.339 3.941 1.00 97.69 92 LEU A N 1
ATOM 684 C CA . LEU A 1 92 ? -5.093 -1.312 3.016 1.00 97.69 92 LEU A CA 1
ATOM 685 C C . LEU A 1 92 ? -3.679 -1.620 2.522 1.00 97.69 92 LEU A C 1
ATOM 687 O O . LEU A 1 92 ? -3.444 -1.531 1.317 1.00 97.69 92 LEU A O 1
ATOM 691 N N . ASP A 1 93 ? -2.781 -2.041 3.410 1.00 96.44 93 ASP A N 1
ATOM 692 C CA . ASP A 1 93 ? -1.413 -2.411 3.055 1.00 96.44 93 ASP A CA 1
ATOM 693 C C . ASP A 1 93 ? -1.417 -3.558 2.030 1.00 96.44 93 ASP A C 1
ATOM 695 O O . ASP A 1 93 ? -0.789 -3.448 0.976 1.00 96.44 93 ASP A O 1
ATOM 699 N N . GLU A 1 94 ? -2.200 -4.621 2.256 1.00 96.94 94 GLU A N 1
ATOM 700 C CA . GLU A 1 94 ? -2.338 -5.720 1.291 1.00 96.94 94 GLU A CA 1
ATOM 701 C C . GLU A 1 94 ? -2.881 -5.232 -0.063 1.00 96.94 94 GLU A C 1
ATOM 703 O O . GLU A 1 94 ? -2.331 -5.556 -1.123 1.00 96.94 94 GLU A O 1
ATOM 708 N N . HIS A 1 95 ? -3.927 -4.403 -0.047 1.00 97.12 95 HIS A N 1
ATOM 709 C CA . HIS A 1 95 ? -4.514 -3.845 -1.263 1.00 97.12 95 HIS A CA 1
ATOM 710 C C . HIS A 1 95 ? -3.507 -3.004 -2.066 1.00 97.12 95 HIS A C 1
ATOM 712 O O . HIS A 1 95 ? -3.412 -3.130 -3.294 1.00 97.12 95 HIS A O 1
ATOM 718 N N . PHE A 1 96 ? -2.729 -2.150 -1.400 1.00 97.56 96 PHE A N 1
ATOM 719 C CA . PHE A 1 96 ? -1.737 -1.310 -2.066 1.00 97.56 96 PHE A CA 1
ATOM 720 C C . PHE A 1 96 ? -0.506 -2.098 -2.513 1.00 97.56 96 PHE A C 1
ATOM 722 O O . PHE A 1 96 ? -0.002 -1.825 -3.605 1.00 97.56 96 PHE A O 1
ATOM 729 N N . VAL A 1 97 ? -0.078 -3.128 -1.776 1.00 96.88 97 VAL A N 1
ATOM 730 C CA . VAL A 1 97 ? 0.937 -4.090 -2.240 1.00 96.88 97 VAL A CA 1
ATOM 731 C C . VAL A 1 97 ? 0.503 -4.713 -3.566 1.00 96.88 97 VAL A C 1
ATOM 733 O O . VAL A 1 97 ? 1.251 -4.659 -4.546 1.00 96.88 97 VAL A O 1
ATOM 736 N N . GLN A 1 98 ? -0.724 -5.232 -3.647 1.00 95.94 98 GLN A N 1
ATOM 737 C CA . GLN A 1 98 ? -1.250 -5.828 -4.877 1.00 95.94 98 GLN A CA 1
ATOM 738 C C . GLN A 1 98 ? -1.250 -4.824 -6.039 1.00 95.94 98 GLN A C 1
ATOM 740 O O . GLN A 1 98 ? -0.770 -5.140 -7.129 1.00 95.94 98 GLN A O 1
ATOM 745 N N . ARG A 1 99 ? -1.712 -3.588 -5.813 1.00 97.19 99 ARG A N 1
ATOM 746 C CA . ARG A 1 99 ? -1.737 -2.535 -6.846 1.00 97.19 99 ARG A CA 1
ATOM 747 C C . ARG A 1 99 ? -0.349 -2.115 -7.316 1.00 97.19 99 ARG A C 1
ATOM 749 O O . ARG A 1 99 ? -0.157 -1.897 -8.514 1.00 97.19 99 ARG A O 1
ATOM 756 N N . LYS A 1 100 ? 0.614 -2.007 -6.401 1.00 97.50 100 LYS A N 1
ATOM 757 C CA . LYS A 1 100 ? 2.011 -1.705 -6.735 1.00 97.50 100 LYS A CA 1
ATOM 758 C C . LYS A 1 100 ? 2.612 -2.830 -7.583 1.00 97.50 100 LYS A C 1
ATOM 760 O O . LYS A 1 100 ? 3.223 -2.548 -8.610 1.00 97.50 100 LYS A O 1
ATOM 765 N N . LEU A 1 101 ? 2.371 -4.096 -7.232 1.00 95.94 101 LEU A N 1
ATOM 766 C CA . LEU A 1 101 ? 2.836 -5.246 -8.018 1.00 95.94 101 LEU A CA 1
ATOM 767 C C . LEU A 1 101 ? 2.191 -5.306 -9.412 1.00 95.94 101 LEU A C 1
ATOM 769 O O . LEU A 1 101 ? 2.902 -5.507 -10.395 1.00 95.94 101 LEU A O 1
ATOM 773 N N . ILE A 1 102 ? 0.880 -5.069 -9.514 1.00 96.19 102 ILE A N 1
ATOM 774 C CA . ILE A 1 102 ? 0.137 -4.913 -10.781 1.00 96.19 102 ILE A CA 1
ATOM 775 C C . ILE A 1 102 ? 0.805 -3.852 -11.660 1.00 96.19 102 ILE A C 1
ATOM 777 O O . ILE A 1 102 ? 1.188 -4.129 -12.799 1.00 96.19 102 ILE A O 1
ATOM 781 N N . ARG A 1 103 ? 1.038 -2.651 -11.109 1.00 96.12 103 ARG A N 1
ATOM 782 C CA . ARG A 1 103 ? 1.698 -1.555 -11.830 1.00 96.12 103 ARG A CA 1
ATOM 783 C C . ARG A 1 103 ? 3.080 -1.963 -12.323 1.00 96.12 103 ARG A C 1
ATOM 785 O O . ARG A 1 103 ? 3.369 -1.745 -13.496 1.00 96.12 103 ARG A O 1
ATOM 792 N N . LEU A 1 104 ? 3.916 -2.548 -11.463 1.00 96.06 104 LEU A N 1
ATOM 793 C CA . LEU A 1 104 ? 5.276 -2.959 -11.823 1.00 96.06 104 LEU A CA 1
ATOM 794 C C . LEU A 1 104 ? 5.274 -4.032 -12.916 1.00 96.06 104 LEU A C 1
ATOM 796 O O . LEU A 1 104 ? 6.048 -3.926 -13.873 1.00 96.06 104 LEU A O 1
ATOM 800 N N . TYR A 1 105 ? 4.397 -5.030 -12.802 1.00 95.75 105 TYR A N 1
ATOM 801 C CA . TYR A 1 105 ? 4.360 -6.205 -13.677 1.00 95.75 105 TYR A CA 1
ATOM 802 C C . TYR A 1 105 ? 3.506 -6.030 -14.936 1.00 95.75 105 TYR A C 1
ATOM 804 O O . TYR A 1 105 ? 3.575 -6.872 -15.830 1.00 95.75 105 TYR A O 1
ATOM 812 N N . GLY A 1 106 ? 2.742 -4.940 -15.039 1.00 87.88 106 GLY A N 1
ATOM 813 C CA . GLY A 1 106 ? 1.919 -4.631 -16.210 1.00 87.88 106 GLY A CA 1
ATOM 814 C C . GLY A 1 106 ? 0.764 -5.613 -16.419 1.00 87.88 106 GLY A C 1
ATOM 815 O O . GLY A 1 106 ? 0.467 -5.959 -17.560 1.00 87.88 106 GLY A O 1
ATOM 816 N N . ARG A 1 107 ? 0.159 -6.093 -15.330 1.00 72.81 107 ARG A N 1
ATOM 817 C CA . ARG A 1 107 ? -1.023 -6.971 -15.309 1.00 72.81 107 ARG A CA 1
ATOM 818 C C . ARG A 1 107 ? -2.098 -6.319 -14.472 1.00 72.81 107 ARG A C 1
ATOM 820 O O . ARG A 1 107 ? -3.282 -6.433 -14.837 1.00 72.81 107 ARG A O 1
#

Sequence (107 aa):
MTTPAATGNVQALPQRTLFRGLDVELARCTPANRQAVLASETDAAANPLADLEALEERVAAEAAARLAGALLRDRRPNHEIEDSLCELRAHLDEHFVQRKLIRLYGR

Secondary structure (DSSP, 8-state):
---------------EEEETTEEEETTTS-HHHHHHHHHTTT-GGG-TTHHHHHHHHHHHHHHHHHHHHHHHHTT--HHHHHHHHHHHHHHHHHHHHHHHHHHHHT-

Radius of gyration: 21.41 Å; chains: 1; bounding box: 61×48×50 Å

Foldseek 3Di:
DDDDPPDDPPDDDFPFDCQPNDRDGLVLFDPLLSVLSVCCVPPVVSHLCPVLVVVLVVCLVVVLVVLLVVCVVVVPDPVVNVVVNVVVNVVSVVVSSVVVRCSGRVD